Protein AF-A0A2G7LY62-F1 (afdb_monomer_lite)

Foldseek 3Di:
DWWKKQFCDDPPDRVSHRFIFTFDDFFDQDPVRWTWTWTATPDPPPPPPPDVPNGDIDTPVRIDTD

Structure (mmCIF, N/CA/C/O backbone):
data_AF-A0A2G7LY62-F1
#
_entry.id   AF-A0A2G7LY62-F1
#
loop_
_atom_site.group_PDB
_atom_site.id
_atom_site.type_symbol
_atom_site.label_atom_id
_atom_site.label_alt_id
_atom_site.label_comp_id
_atom_site.label_asym_id
_atom_site.label_entity_id
_atom_site.label_seq_id
_atom_site.pdbx_PDB_ins_code
_atom_site.Cartn_x
_atom_site.Cartn_y
_atom_site.Cartn_z
_atom_site.occupancy
_atom_site.B_iso_or_equiv
_atom_site.auth_seq_id
_atom_site.auth_comp_id
_atom_site.auth_asym_id
_atom_site.auth_atom_id
_atom_site.pdbx_PDB_model_num
ATOM 1 N N . MET A 1 1 ? -14.159 12.093 -4.797 1.00 61.34 1 ME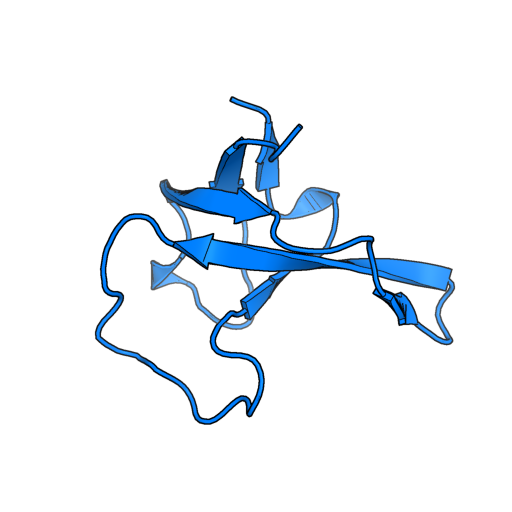T A N 1
ATOM 2 C CA . MET A 1 1 ? -14.516 10.973 -3.896 1.00 61.34 1 MET A CA 1
ATOM 3 C C . MET A 1 1 ? -13.241 10.302 -3.432 1.00 61.34 1 MET A C 1
ATOM 5 O O . MET A 1 1 ? -12.417 9.965 -4.273 1.00 61.34 1 MET A O 1
ATOM 9 N N . LYS A 1 2 ? -13.065 10.145 -2.120 1.00 76.56 2 LYS A N 1
ATOM 10 C CA . LYS A 1 2 ? -11.954 9.375 -1.554 1.00 76.56 2 LYS A CA 1
ATOM 11 C C . LYS A 1 2 ? -12.213 7.884 -1.808 1.00 76.56 2 LYS A C 1
ATOM 13 O O . LYS A 1 2 ? -13.317 7.422 -1.537 1.00 76.56 2 LYS A O 1
ATOM 18 N N . LYS A 1 3 ? -11.248 7.166 -2.393 1.00 89.38 3 LYS A N 1
ATOM 19 C CA . LYS A 1 3 ? -11.389 5.735 -2.720 1.00 89.38 3 LYS A CA 1
ATOM 20 C C . LYS A 1 3 ? -10.846 4.896 -1.572 1.00 89.38 3 LYS A C 1
ATOM 22 O O . LYS A 1 3 ? -9.714 5.126 -1.149 1.00 89.38 3 LYS A O 1
ATOM 27 N N . ARG A 1 4 ? -11.641 3.940 -1.093 1.00 91.94 4 ARG A N 1
ATOM 28 C CA . ARG A 1 4 ? -11.212 2.994 -0.063 1.00 91.94 4 ARG A CA 1
ATOM 29 C C . ARG A 1 4 ? -10.517 1.799 -0.689 1.00 91.94 4 ARG A C 1
ATOM 31 O O . ARG A 1 4 ? -10.864 1.373 -1.792 1.00 91.94 4 ARG A O 1
ATOM 38 N N . VAL A 1 5 ? -9.517 1.296 0.017 1.00 92.25 5 VAL A N 1
ATOM 39 C CA . VAL A 1 5 ? -8.696 0.176 -0.424 1.00 92.25 5 VAL A CA 1
ATOM 40 C C . VAL A 1 5 ? -8.364 -0.747 0.735 1.00 92.25 5 VAL A C 1
ATOM 42 O O . VAL A 1 5 ? -8.390 -0.340 1.895 1.00 92.25 5 VAL A O 1
ATOM 45 N N . ILE A 1 6 ? -8.014 -1.982 0.403 1.00 92.94 6 ILE A N 1
ATOM 46 C CA . ILE A 1 6 ? -7.325 -2.918 1.291 1.00 92.94 6 ILE A CA 1
ATOM 47 C C . ILE A 1 6 ? -6.041 -3.375 0.606 1.00 92.94 6 ILE A C 1
ATOM 49 O O . ILE A 1 6 ? -6.045 -3.663 -0.596 1.00 92.94 6 ILE A O 1
ATOM 53 N N . ILE A 1 7 ? -4.947 -3.414 1.359 1.00 91.94 7 ILE A N 1
ATOM 54 C CA . ILE A 1 7 ? -3.649 -3.855 0.847 1.00 91.94 7 ILE A CA 1
ATOM 55 C C . ILE A 1 7 ? -3.648 -5.382 0.749 1.00 91.94 7 ILE A C 1
ATOM 57 O O . ILE A 1 7 ? -3.931 -6.072 1.726 1.00 91.94 7 ILE A O 1
ATOM 61 N N . ASN A 1 8 ? -3.337 -5.908 -0.430 1.00 93.56 8 ASN A N 1
ATOM 62 C CA . ASN A 1 8 ? -3.222 -7.341 -0.698 1.00 93.56 8 ASN A CA 1
ATOM 63 C C . ASN A 1 8 ? -1.762 -7.801 -0.764 1.00 93.56 8 ASN A C 1
ATOM 65 O O . ASN A 1 8 ? -1.496 -8.965 -0.486 1.00 93.56 8 ASN A O 1
ATOM 69 N N . ASP A 1 9 ? -0.839 -6.911 -1.129 1.00 91.25 9 ASP A N 1
ATOM 70 C CA . ASP A 1 9 ? 0.589 -7.205 -1.207 1.00 91.25 9 ASP A CA 1
ATOM 71 C C . ASP A 1 9 ? 1.414 -5.976 -0.813 1.00 91.25 9 ASP A C 1
ATOM 73 O O . ASP A 1 9 ? 0.982 -4.836 -0.964 1.00 91.25 9 ASP A O 1
ATOM 77 N N . SER A 1 10 ? 2.591 -6.206 -0.243 1.00 85.00 10 SER A N 1
ATOM 78 C CA . SER A 1 10 ? 3.537 -5.159 0.124 1.00 85.00 10 SER A CA 1
ATOM 79 C C . SER A 1 10 ? 4.897 -5.772 0.429 1.00 85.00 10 SER A C 1
ATOM 81 O O . SER A 1 10 ? 5.076 -6.514 1.400 1.00 85.00 10 SER A O 1
ATOM 83 N N . THR A 1 11 ? 5.896 -5.406 -0.370 1.00 81.12 11 THR A N 1
ATOM 84 C CA . THR A 1 11 ? 7.288 -5.821 -0.149 1.00 81.12 11 THR A CA 1
ATOM 85 C C . THR A 1 11 ? 8.002 -4.942 0.879 1.00 81.12 11 THR A C 1
ATOM 87 O O . THR A 1 11 ? 8.926 -5.404 1.546 1.00 81.12 11 THR A O 1
ATOM 90 N N . VAL A 1 12 ? 7.554 -3.693 1.039 1.00 76.94 12 VAL A N 1
ATOM 91 C CA . VAL A 1 12 ? 8.178 -2.680 1.905 1.00 76.94 12 VAL A CA 1
ATOM 92 C C . VAL A 1 12 ? 7.643 -2.755 3.336 1.00 76.94 12 VAL A C 1
ATOM 94 O O . VAL A 1 12 ? 8.397 -2.606 4.297 1.00 76.94 12 VAL A O 1
ATOM 97 N N . TRP A 1 13 ? 6.346 -3.025 3.496 1.00 81.25 13 TRP A N 1
ATOM 98 C CA . TRP A 1 13 ? 5.697 -3.120 4.801 1.00 81.25 13 TRP A CA 1
ATOM 99 C C . TRP A 1 13 ? 4.709 -4.284 4.835 1.00 81.25 13 TRP A C 1
ATOM 101 O O . TRP A 1 13 ? 3.537 -4.135 4.500 1.00 81.25 13 TRP A O 1
ATOM 111 N N . LYS A 1 14 ? 5.189 -5.459 5.249 1.00 84.94 14 LYS A N 1
ATOM 112 C CA . LYS A 1 14 ? 4.388 -6.693 5.269 1.00 84.94 14 LYS A CA 1
ATOM 113 C C . LYS A 1 14 ? 3.179 -6.625 6.209 1.00 84.94 14 LYS A C 1
ATOM 115 O O . LYS A 1 14 ? 2.171 -7.259 5.936 1.00 84.94 14 LYS A O 1
ATOM 120 N N . GLU A 1 15 ? 3.250 -5.837 7.282 1.00 83.94 15 GLU A N 1
ATOM 121 C CA . GLU A 1 15 ? 2.130 -5.664 8.226 1.00 83.94 15 GLU A CA 1
ATOM 122 C C . GLU A 1 15 ? 0.990 -4.813 7.641 1.00 83.94 15 GLU A C 1
ATOM 124 O O . GLU A 1 15 ? -0.102 -4.783 8.205 1.00 83.94 15 GLU A O 1
ATOM 129 N N . ALA A 1 16 ? 1.223 -4.143 6.503 1.00 83.81 16 ALA A N 1
ATOM 130 C CA . ALA A 1 16 ? 0.179 -3.459 5.747 1.00 83.81 16 ALA A CA 1
ATOM 131 C C . ALA A 1 16 ? -0.849 -4.438 5.177 1.00 83.81 16 ALA A C 1
ATOM 133 O O . ALA A 1 16 ? -1.998 -4.064 4.968 1.00 83.81 16 ALA A O 1
ATOM 134 N N . ILE A 1 17 ? -0.430 -5.670 4.869 1.00 89.94 17 ILE A N 1
ATOM 135 C CA . ILE A 1 17 ? -1.253 -6.650 4.162 1.00 89.94 17 ILE A CA 1
ATOM 136 C C . ILE A 1 17 ? -2.488 -6.968 5.016 1.00 89.94 17 ILE A C 1
ATOM 138 O O . ILE A 1 17 ? -2.386 -7.332 6.184 1.00 89.94 17 ILE A O 1
ATOM 142 N N . GLY A 1 18 ? -3.670 -6.798 4.425 1.00 90.19 18 GLY A N 1
ATOM 143 C CA . GLY A 1 18 ? -4.965 -6.933 5.090 1.00 90.19 18 GLY A CA 1
ATOM 144 C C . GLY A 1 18 ? -5.479 -5.660 5.770 1.00 90.19 18 GLY A C 1
ATOM 145 O O . GLY A 1 18 ? -6.635 -5.636 6.192 1.00 90.19 18 GLY A O 1
ATOM 146 N N . LYS A 1 19 ? -4.684 -4.586 5.859 1.00 88.94 19 L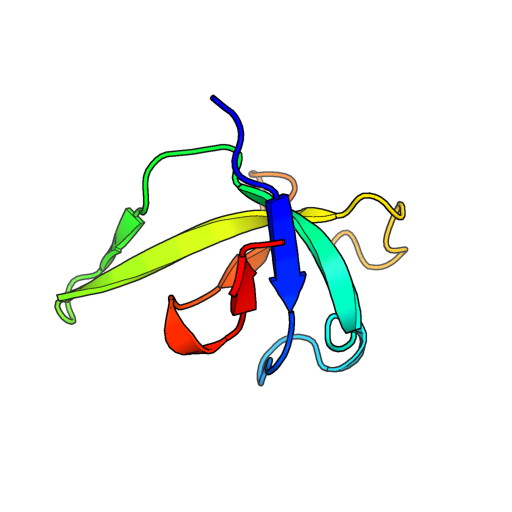YS A N 1
ATOM 147 C CA . LYS A 1 19 ? -5.134 -3.300 6.409 1.00 88.94 19 LYS A CA 1
ATOM 148 C C . LYS A 1 19 ? -5.929 -2.513 5.372 1.00 88.94 19 LYS A C 1
ATOM 150 O O . LYS A 1 19 ? -5.582 -2.487 4.187 1.00 88.94 19 LYS A O 1
ATOM 155 N N . SER A 1 20 ? -6.987 -1.854 5.836 1.00 91.12 20 SER A N 1
ATOM 156 C CA . SER A 1 20 ? -7.780 -0.928 5.037 1.00 91.12 20 SER A CA 1
ATOM 157 C C . SER A 1 20 ? -7.285 0.505 5.178 1.00 91.12 20 SER A C 1
ATOM 159 O O . SER A 1 20 ? -6.699 0.898 6.190 1.00 91.12 20 SER A O 1
ATOM 161 N N . GLY A 1 21 ? -7.541 1.290 4.143 1.00 88.94 21 GLY A N 1
ATOM 162 C CA . GLY A 1 21 ? -7.219 2.700 4.137 1.00 88.94 21 GLY A CA 1
ATOM 163 C C . GLY A 1 21 ? -7.902 3.451 3.012 1.00 88.94 21 GLY A C 1
ATOM 164 O O . GLY A 1 21 ? -8.737 2.928 2.266 1.00 88.94 21 GLY A O 1
ATOM 165 N N . THR A 1 22 ? -7.517 4.709 2.889 1.00 90.38 22 THR A N 1
ATOM 166 C CA . THR A 1 22 ? -8.074 5.658 1.943 1.00 90.38 22 THR A CA 1
ATOM 167 C C . THR A 1 22 ? -6.973 6.235 1.066 1.00 90.38 22 THR A C 1
ATOM 169 O O . THR A 1 22 ? -5.964 6.730 1.563 1.00 90.38 22 THR A O 1
ATOM 172 N N . ILE A 1 23 ? -7.192 6.230 -0.251 1.00 88.69 23 ILE A N 1
ATOM 173 C CA . ILE A 1 23 ? -6.325 6.950 -1.186 1.00 88.69 23 ILE A CA 1
ATOM 174 C C . ILE A 1 23 ? -6.570 8.450 -1.014 1.00 88.69 23 ILE A C 1
ATOM 176 O O . ILE A 1 23 ? -7.697 8.928 -1.199 1.00 88.69 23 ILE A O 1
ATOM 180 N N . LYS A 1 24 ? -5.516 9.182 -0.648 1.00 82.75 24 LYS A N 1
ATOM 181 C CA . LYS A 1 24 ? -5.594 10.615 -0.321 1.00 82.75 24 LYS A CA 1
ATOM 182 C C . LYS A 1 24 ? -5.407 11.516 -1.531 1.00 82.75 24 LYS A C 1
ATOM 184 O O . LYS A 1 24 ? -6.065 12.550 -1.614 1.00 82.75 24 LYS A O 1
ATOM 189 N N . GLU A 1 25 ? -4.552 11.112 -2.462 1.00 77.25 25 GLU A N 1
ATOM 190 C CA . GLU A 1 25 ? -4.112 11.950 -3.575 1.00 77.25 25 GLU A CA 1
ATOM 191 C C . GLU A 1 25 ? -4.211 11.226 -4.918 1.00 77.25 25 GLU A C 1
ATOM 193 O O . GLU A 1 25 ? -4.438 10.015 -4.997 1.00 77.25 25 GLU A O 1
ATOM 198 N N . ASN A 1 26 ? -4.052 11.997 -5.994 1.00 81.38 26 ASN A N 1
ATOM 199 C CA . ASN A 1 26 ? -3.857 11.424 -7.317 1.00 81.38 26 ASN A CA 1
ATOM 200 C C . ASN A 1 26 ? -2.556 10.609 -7.338 1.00 81.38 26 ASN A C 1
ATOM 202 O O . ASN A 1 26 ? -1.613 10.952 -6.624 1.00 81.38 26 ASN A O 1
ATOM 206 N N . PRO A 1 27 ? -2.490 9.540 -8.146 1.00 83.12 27 PRO A N 1
ATOM 207 C CA . PRO A 1 27 ? -1.277 8.751 -8.242 1.00 83.12 27 PRO A CA 1
ATOM 208 C C . PRO A 1 27 ? -0.085 9.607 -8.669 1.00 83.12 27 PRO A C 1
ATOM 210 O O . PRO A 1 27 ? -0.186 10.435 -9.577 1.00 83.12 27 PRO A O 1
ATOM 213 N N . ILE A 1 28 ? 1.054 9.362 -8.032 1.00 84.44 28 ILE A N 1
ATOM 214 C CA . ILE A 1 28 ? 2.341 9.921 -8.422 1.00 84.44 28 ILE A CA 1
ATOM 215 C C . ILE A 1 28 ? 2.916 9.001 -9.492 1.00 84.44 28 ILE A C 1
ATOM 217 O O . ILE A 1 28 ? 3.211 7.834 -9.226 1.00 84.44 28 ILE A O 1
ATOM 221 N N . ARG A 1 29 ? 3.083 9.524 -10.706 1.00 84.19 29 ARG A N 1
ATOM 222 C CA . ARG A 1 29 ? 3.687 8.774 -11.806 1.00 84.19 29 ARG A CA 1
ATOM 223 C C . ARG A 1 29 ? 5.205 8.826 -11.694 1.00 84.19 29 ARG A C 1
ATOM 225 O O . ARG A 1 29 ? 5.801 9.900 -11.700 1.00 84.19 29 ARG A O 1
ATOM 232 N N . THR A 1 30 ? 5.830 7.663 -11.586 1.00 81.12 30 THR A N 1
ATOM 233 C CA . THR A 1 30 ? 7.290 7.536 -11.508 1.00 81.12 30 THR A CA 1
ATOM 234 C C . THR A 1 30 ? 7.932 7.536 -12.897 1.00 81.12 30 THR A C 1
ATOM 236 O O . THR A 1 30 ? 7.264 7.320 -13.912 1.00 81.12 30 THR A O 1
ATOM 239 N N . SER A 1 31 ? 9.257 7.717 -12.949 1.00 82.00 31 SER A N 1
ATOM 240 C CA . SER A 1 31 ? 10.061 7.613 -14.180 1.00 82.00 31 SER A CA 1
ATOM 241 C C . SER A 1 31 ? 9.894 6.274 -14.906 1.00 82.00 31 SER A C 1
ATOM 243 O O . SER A 1 31 ? 10.066 6.206 -16.118 1.00 82.00 31 SER A O 1
ATOM 245 N N . ASN A 1 32 ? 9.504 5.222 -14.181 1.00 81.62 32 ASN A N 1
ATOM 246 C CA . ASN A 1 32 ? 9.303 3.876 -14.715 1.00 81.62 32 ASN A CA 1
ATOM 247 C C . ASN A 1 32 ? 7.879 3.661 -15.259 1.00 81.62 32 ASN A C 1
ATOM 249 O O . ASN A 1 32 ? 7.481 2.530 -15.512 1.00 81.62 32 ASN A O 1
ATOM 253 N N . SER A 1 33 ? 7.097 4.735 -15.433 1.00 81.06 33 SER A N 1
ATOM 254 C CA . SER A 1 33 ? 5.680 4.686 -15.826 1.00 81.06 33 SER A CA 1
ATOM 255 C C . SER A 1 33 ? 4.780 3.893 -14.869 1.00 81.06 33 SER A C 1
ATOM 257 O O . SER A 1 33 ? 3.690 3.480 -15.257 1.00 81.06 33 SER A O 1
ATOM 259 N N . GLU A 1 34 ? 5.202 3.718 -13.617 1.00 82.50 34 GLU A N 1
ATOM 260 C CA . GLU A 1 34 ? 4.370 3.140 -12.562 1.00 82.50 34 GLU A CA 1
ATOM 261 C C . GLU A 1 34 ? 3.651 4.245 -11.784 1.00 82.50 34 GLU A C 1
ATOM 263 O O . GLU A 1 34 ? 4.268 5.250 -11.418 1.00 82.50 34 GLU A O 1
ATOM 268 N N . ASP A 1 35 ? 2.369 4.023 -11.501 1.00 86.94 35 ASP A N 1
ATOM 269 C CA . ASP A 1 35 ? 1.546 4.882 -10.652 1.00 86.94 35 ASP A CA 1
ATOM 270 C C . ASP A 1 35 ? 1.653 4.437 -9.188 1.00 86.94 35 ASP A C 1
ATOM 272 O O . ASP A 1 35 ? 1.342 3.289 -8.849 1.00 86.94 35 ASP A O 1
ATOM 276 N N . LEU A 1 36 ? 2.055 5.363 -8.319 1.00 86.31 36 LEU A N 1
ATOM 277 C CA . LEU A 1 36 ? 2.122 5.179 -6.874 1.00 86.31 36 LEU A CA 1
ATOM 278 C C . LEU A 1 36 ? 0.962 5.892 -6.184 1.00 86.31 36 LEU A C 1
ATOM 280 O O . LEU A 1 36 ? 0.746 7.083 -6.387 1.00 86.31 36 LEU A O 1
ATOM 284 N N . TYR A 1 37 ? 0.240 5.178 -5.329 1.00 87.62 37 TYR A N 1
ATOM 285 C CA . TYR A 1 37 ? -0.932 5.679 -4.621 1.00 87.62 37 TYR A CA 1
ATOM 286 C C . TYR A 1 37 ? -0.617 5.851 -3.144 1.00 87.62 37 TYR A C 1
ATOM 288 O O . TYR A 1 37 ? -0.257 4.885 -2.476 1.00 87.62 37 TYR A O 1
ATOM 296 N N . LEU A 1 38 ? -0.786 7.069 -2.632 1.00 86.12 38 LEU A N 1
ATOM 297 C CA . LEU A 1 38 ? -0.651 7.352 -1.209 1.00 86.12 38 LEU A CA 1
ATOM 298 C C . LEU A 1 38 ? -1.886 6.848 -0.456 1.00 86.12 38 LEU A C 1
ATOM 300 O O . LEU A 1 38 ? -2.993 7.359 -0.666 1.00 86.12 38 LEU A O 1
ATOM 304 N N . VAL A 1 39 ? -1.683 5.862 0.417 1.00 85.56 39 VAL A N 1
ATOM 305 C CA . VAL A 1 39 ? -2.733 5.279 1.258 1.00 85.56 39 VAL A CA 1
ATOM 306 C C . VAL A 1 39 ? -2.538 5.732 2.700 1.00 85.56 39 VAL A C 1
ATOM 308 O O . VAL A 1 39 ? -1.489 5.511 3.306 1.00 85.56 39 VAL A O 1
ATOM 311 N N . GLU A 1 40 ? -3.576 6.360 3.244 1.00 85.44 40 GLU A N 1
ATOM 312 C CA . GLU A 1 40 ? -3.717 6.624 4.674 1.00 85.44 40 GLU A CA 1
ATOM 313 C C . GLU A 1 40 ? -4.513 5.479 5.299 1.00 85.44 40 GLU A C 1
ATOM 315 O O . GLU A 1 40 ? -5.630 5.196 4.866 1.00 85.44 40 GLU A O 1
ATOM 320 N N . PHE A 1 41 ? -3.934 4.800 6.284 1.00 85.69 41 PHE A N 1
ATOM 321 C CA . PHE A 1 41 ? -4.564 3.652 6.932 1.00 85.69 41 PHE A CA 1
ATOM 322 C C . PHE A 1 41 ? -5.622 4.083 7.946 1.00 85.69 41 PHE A C 1
ATOM 324 O O . PHE A 1 41 ? -5.450 5.083 8.638 1.00 85.69 41 PHE A O 1
ATOM 331 N N . ASP A 1 42 ? -6.709 3.309 8.035 1.00 83.25 42 ASP A N 1
ATOM 332 C CA . ASP A 1 42 ? -7.784 3.555 9.010 1.00 83.25 42 ASP A CA 1
ATOM 333 C C . ASP A 1 42 ? -7.289 3.328 10.451 1.00 83.25 42 ASP A C 1
ATOM 335 O O . ASP A 1 42 ? -7.721 3.990 11.393 1.00 83.25 42 ASP A O 1
ATOM 339 N N . ASP A 1 43 ? -6.375 2.370 10.606 1.00 76.56 43 ASP A N 1
ATOM 340 C CA . ASP A 1 43 ? -5.689 2.066 11.853 1.00 76.56 43 ASP A CA 1
ATOM 341 C C . ASP A 1 43 ? -4.440 2.950 11.956 1.00 76.56 43 ASP A C 1
ATOM 343 O O . ASP A 1 43 ? -3.699 3.084 10.975 1.00 76.56 43 ASP A O 1
ATOM 347 N N . VAL A 1 44 ? -4.191 3.543 13.129 1.00 62.75 44 VAL A N 1
ATOM 348 C CA . VAL A 1 44 ? -2.989 4.351 13.398 1.00 62.75 44 VAL A CA 1
ATOM 349 C C . VAL A 1 44 ? -1.811 3.390 13.477 1.00 62.75 44 VAL A C 1
ATOM 351 O O . VAL A 1 44 ? -1.366 2.991 14.550 1.00 62.75 44 VAL A O 1
ATOM 354 N N . ALA A 1 45 ? -1.351 2.934 12.320 1.00 55.75 45 ALA A N 1
ATOM 355 C CA . ALA A 1 45 ? -0.258 2.000 12.224 1.00 55.75 45 ALA A CA 1
ATOM 356 C C . ALA A 1 45 ? 0.962 2.597 12.926 1.00 55.75 45 ALA A C 1
ATOM 358 O O . ALA A 1 45 ? 1.522 3.606 12.501 1.00 55.75 45 ALA A O 1
ATOM 359 N N . THR A 1 46 ? 1.380 1.947 14.009 1.00 53.22 46 THR A N 1
ATOM 360 C CA . THR A 1 46 ? 2.459 2.338 14.930 1.00 53.22 46 THR A CA 1
ATOM 361 C C . THR A 1 46 ? 3.829 2.486 14.271 1.00 53.22 46 THR A C 1
ATOM 363 O O . THR A 1 46 ? 4.784 2.912 14.917 1.00 53.22 46 THR A O 1
ATOM 366 N N . LYS A 1 47 ? 3.942 2.198 12.973 1.00 54.56 47 LYS A N 1
ATOM 367 C CA . LYS A 1 47 ? 5.120 2.480 12.165 1.00 54.56 47 LYS A CA 1
ATOM 368 C C . LYS A 1 47 ? 4.850 3.677 11.258 1.00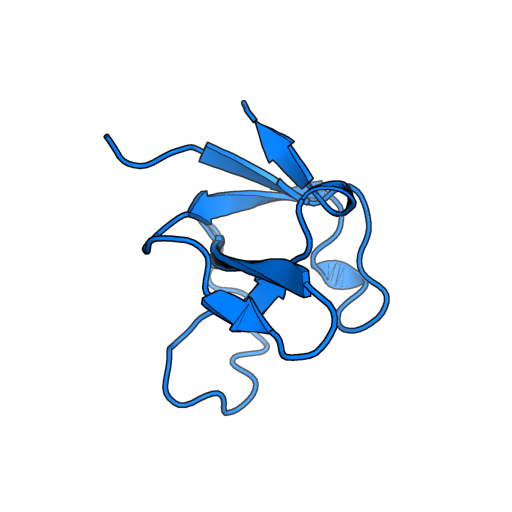 54.56 47 LYS A C 1
ATOM 370 O O . LYS A 1 47 ? 4.766 3.557 10.038 1.00 54.56 47 LYS A O 1
ATOM 375 N N . GLN A 1 48 ? 4.772 4.858 11.869 1.00 51.97 48 GLN A N 1
ATOM 376 C CA . GLN A 1 48 ? 4.959 6.125 11.169 1.00 51.97 48 GLN A CA 1
ATOM 377 C C . GLN A 1 48 ? 6.431 6.189 10.726 1.00 51.97 48 GLN A C 1
ATOM 379 O O . GLN A 1 48 ? 7.271 6.835 11.347 1.00 51.97 48 GLN A O 1
ATOM 384 N N . LEU A 1 49 ? 6.785 5.421 9.690 1.00 49.56 49 LEU A N 1
ATOM 385 C CA . LEU A 1 49 ? 8.064 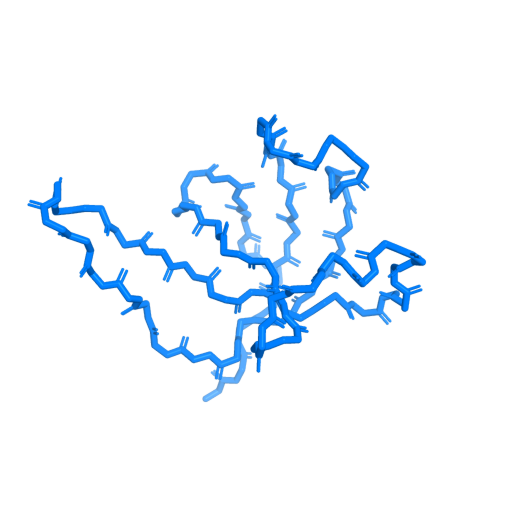5.582 9.017 1.00 49.56 49 LEU A CA 1
ATOM 386 C C . LEU A 1 49 ? 8.060 6.999 8.466 1.00 49.56 49 LEU A C 1
ATOM 388 O O . LEU A 1 49 ? 7.116 7.387 7.781 1.00 49.56 49 LEU A O 1
ATOM 392 N N . SER A 1 50 ? 9.093 7.745 8.840 1.00 44.88 50 SER A N 1
ATOM 393 C CA . SER A 1 50 ? 9.423 9.132 8.524 1.00 44.88 50 SER A CA 1
ATOM 394 C C . SER A 1 50 ? 9.374 9.454 7.024 1.00 44.88 50 SER A C 1
ATOM 396 O O . SER A 1 50 ? 10.379 9.783 6.402 1.00 44.88 50 SER A O 1
ATOM 398 N N . SER A 1 51 ? 8.199 9.342 6.426 1.00 48.34 51 SER A N 1
ATOM 399 C CA . SER A 1 51 ? 7.854 9.917 5.146 1.00 48.34 51 SER A CA 1
ATOM 400 C C . SER A 1 51 ? 7.105 11.193 5.484 1.00 48.34 51 SER A C 1
ATOM 402 O O . SER A 1 51 ? 6.107 11.187 6.205 1.00 48.34 51 SER A O 1
ATOM 404 N N . SER A 1 52 ? 7.611 12.315 4.998 1.00 49.03 52 SER A N 1
ATOM 405 C CA . SER A 1 52 ? 7.086 13.663 5.236 1.00 49.03 52 SER A CA 1
ATOM 406 C C . SER A 1 52 ? 5.621 13.856 4.787 1.00 49.03 52 SER A C 1
ATOM 408 O O . SER A 1 52 ? 5.087 14.949 4.919 1.00 49.03 52 SER A O 1
ATOM 410 N N . TYR A 1 53 ? 4.984 12.798 4.269 1.00 50.16 53 TYR A N 1
ATOM 411 C CA . TYR A 1 53 ? 3.647 12.744 3.682 1.00 50.16 53 TYR A CA 1
ATOM 412 C C . TYR A 1 53 ? 2.629 11.882 4.455 1.00 50.16 53 TYR A C 1
ATOM 414 O O . TYR A 1 53 ? 1.489 11.763 4.016 1.00 50.16 53 TYR A O 1
ATOM 422 N N . GLY A 1 54 ? 2.989 11.302 5.609 1.00 55.97 54 GLY A N 1
ATOM 423 C CA . GLY A 1 54 ? 2.011 10.675 6.513 1.00 55.97 54 GLY A CA 1
ATOM 424 C C . GLY A 1 54 ? 1.291 9.435 5.961 1.00 55.97 54 GLY A C 1
ATOM 425 O O . GLY A 1 54 ? 0.251 9.051 6.488 1.00 55.97 54 GLY A O 1
ATOM 426 N N . GLY A 1 55 ? 1.828 8.796 4.922 1.00 63.34 55 GLY A N 1
ATOM 427 C CA . 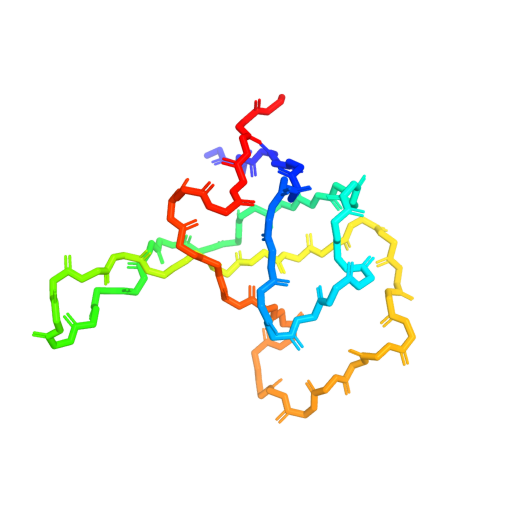GLY A 1 55 ? 1.253 7.595 4.325 1.00 63.34 55 GLY A CA 1
ATOM 428 C C . GLY A 1 55 ? 2.293 6.798 3.549 1.00 63.34 55 GLY A C 1
ATOM 429 O O . GLY A 1 55 ? 3.388 7.281 3.265 1.00 63.34 55 GLY A O 1
ATOM 430 N N . LEU A 1 56 ? 1.944 5.561 3.209 1.00 77.62 56 LEU A N 1
ATOM 431 C CA . LEU A 1 56 ? 2.786 4.704 2.379 1.00 77.62 56 LEU A CA 1
ATOM 432 C C . LEU A 1 56 ? 2.252 4.693 0.953 1.00 77.62 56 LEU A C 1
ATOM 434 O O . LEU A 1 56 ? 1.041 4.743 0.723 1.00 77.62 56 LEU A O 1
ATOM 438 N N . THR A 1 57 ? 3.172 4.661 -0.004 1.00 82.56 57 THR A N 1
ATOM 439 C CA . THR A 1 57 ? 2.841 4.577 -1.419 1.00 82.56 57 THR A CA 1
ATOM 440 C C . THR A 1 57 ? 2.801 3.125 -1.872 1.00 82.56 57 THR A C 1
ATOM 442 O O . THR A 1 57 ? 3.700 2.342 -1.576 1.00 82.56 57 THR A O 1
ATOM 445 N N . PHE A 1 58 ? 1.755 2.780 -2.614 1.00 85.44 58 PHE A N 1
ATOM 446 C CA . PHE A 1 58 ? 1.519 1.431 -3.124 1.00 85.44 58 PHE A CA 1
ATOM 447 C C . PHE A 1 58 ? 1.307 1.466 -4.630 1.00 85.44 58 PHE A C 1
ATOM 449 O O . PHE A 1 58 ? 0.727 2.421 -5.152 1.00 85.44 58 PHE A O 1
ATOM 456 N N . LYS A 1 59 ? 1.739 0.427 -5.342 1.00 90.19 59 LYS A N 1
ATOM 457 C CA . LYS A 1 59 ? 1.404 0.254 -6.758 1.00 90.19 59 LYS A CA 1
ATOM 458 C C . LYS A 1 59 ? -0.044 -0.195 -6.886 1.00 90.19 59 LYS A C 1
ATOM 460 O O . LYS A 1 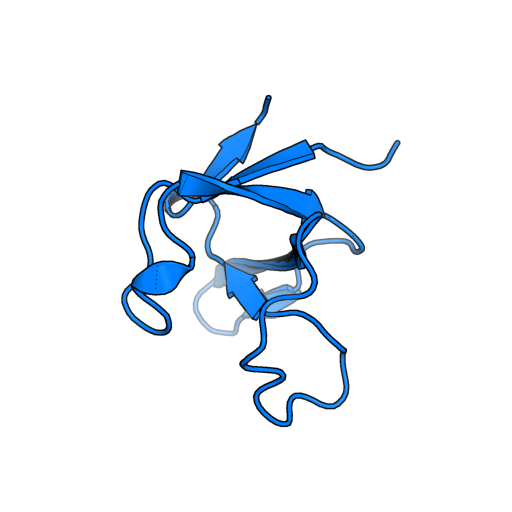59 ? -0.617 -0.782 -5.974 1.00 90.19 59 LYS A O 1
ATOM 465 N N . LYS A 1 60 ? -0.638 0.003 -8.064 1.00 87.81 60 LYS A N 1
ATOM 466 C CA . LYS A 1 60 ? -2.026 -0.419 -8.330 1.00 87.81 60 LYS A CA 1
ATOM 467 C C . LYS A 1 60 ? -2.290 -1.910 -8.054 1.00 87.81 60 LYS A C 1
ATOM 469 O O . LYS A 1 60 ? -3.414 -2.260 -7.719 1.00 87.81 60 LYS A O 1
ATOM 474 N N . GLY A 1 61 ? -1.288 -2.775 -8.235 1.00 89.06 61 GLY A N 1
ATOM 475 C CA . GLY A 1 61 ? -1.405 -4.218 -7.987 1.00 89.06 61 GLY A CA 1
ATOM 476 C C . GLY A 1 61 ? -1.374 -4.610 -6.506 1.00 89.06 61 GLY A C 1
ATOM 477 O O . GLY A 1 61 ? -1.844 -5.687 -6.154 1.00 89.06 61 GLY A O 1
ATOM 478 N N . ASP A 1 62 ? -0.883 -3.723 -5.643 1.00 91.31 62 ASP A N 1
ATOM 479 C CA . ASP A 1 62 ? -0.632 -4.006 -4.229 1.00 91.31 62 ASP A CA 1
ATOM 480 C C . ASP A 1 62 ? -1.917 -3.932 -3.389 1.00 91.31 62 ASP A C 1
ATOM 482 O O . ASP A 1 62 ? -1.955 -4.387 -2.249 1.00 91.31 62 ASP A O 1
ATOM 486 N N . PHE A 1 63 ? -2.999 -3.365 -3.929 1.00 91.88 63 PHE A N 1
ATOM 487 C CA . PHE A 1 63 ? -4.262 -3.167 -3.223 1.00 91.88 63 PHE A CA 1
ATOM 488 C C . PHE A 1 63 ? -5.475 -3.456 -4.110 1.00 91.88 63 PHE A C 1
ATOM 490 O O . PHE A 1 63 ? -5.387 -3.531 -5.333 1.00 91.88 63 PHE A O 1
ATOM 497 N N . LYS A 1 64 ? -6.649 -3.589 -3.490 1.00 93.56 64 LYS A N 1
ATOM 498 C CA . LYS A 1 64 ? -7.943 -3.639 -4.192 1.00 93.56 64 LYS A CA 1
ATOM 499 C C . LYS A 1 64 ? -8.902 -2.604 -3.627 1.00 93.56 64 LYS A C 1
ATOM 501 O O . LYS A 1 64 ? -8.844 -2.294 -2.440 1.00 93.56 64 LYS A O 1
ATOM 506 N N . PHE A 1 65 ? -9.783 -2.092 -4.482 1.00 91.56 65 PHE A N 1
ATOM 507 C CA . PHE A 1 65 ? -10.877 -1.216 -4.064 1.00 91.56 65 PHE A CA 1
ATOM 508 C C . PHE A 1 65 ? -11.921 -2.001 -3.264 1.00 91.56 65 PHE A C 1
ATOM 510 O O . PHE A 1 65 ? -12.171 -3.170 -3.570 1.00 91.56 65 PHE A O 1
ATOM 517 N N . ILE A 1 66 ? -12.511 -1.346 -2.263 1.00 90.25 66 ILE A N 1
ATOM 518 C CA . ILE A 1 66 ? -13.579 -1.877 -1.403 1.00 90.25 66 ILE A CA 1
ATOM 519 C C . ILE A 1 66 ? -14.685 -0.847 -1.188 1.00 90.25 66 ILE A C 1
ATOM 521 O O . ILE A 1 66 ? -14.399 0.366 -1.328 1.00 90.25 66 ILE A O 1
#

Secondary structure (DSSP, 8-state):
-PEEEEE---SS-GGGTT-EEEE-SPPEEPTTS-EEEEEEESS--S---S-TTSSEEEEGGGEEE-

pLDDT: mean 79.73, std 13.69, range [44.88, 93.56]

Sequence (66 aa):
MKKRVIINDSTVWKEAIGKSGTIKENPIRTSNSEDLYLVEFDDVATKQLSSSYGGLTFKKGDFKFI

Radius of gyration: 11.07 Å; chains: 1; bounding box: 25×21×31 Å